Protein AF-A0A920S985-F1 (afdb_monomer)

Structure (mmCIF, N/CA/C/O backbone):
data_AF-A0A920S985-F1
#
_entry.id   AF-A0A920S985-F1
#
loop_
_atom_site.group_PDB
_atom_site.id
_atom_site.type_symbol
_atom_site.label_atom_id
_atom_site.label_alt_id
_atom_site.label_comp_id
_atom_site.label_asym_id
_atom_site.label_entity_id
_atom_site.label_seq_id
_atom_site.pdbx_PDB_ins_code
_atom_site.Cartn_x
_atom_site.Cartn_y
_atom_site.Cartn_z
_atom_site.occupancy
_atom_site.B_iso_or_equiv
_atom_site.auth_seq_id
_atom_site.auth_comp_id
_atom_site.auth_asym_id
_atom_site.auth_atom_id
_atom_site.pdbx_PDB_model_num
ATOM 1 N N . MET A 1 1 ? -4.610 -10.806 -9.583 1.00 51.28 1 MET A N 1
ATOM 2 C CA . MET A 1 1 ? -4.965 -10.625 -8.160 1.00 51.28 1 MET A CA 1
ATOM 3 C C . MET A 1 1 ? -6.272 -11.360 -7.930 1.00 51.28 1 MET A C 1
ATOM 5 O O . MET A 1 1 ? -7.234 -11.044 -8.612 1.00 51.28 1 MET A O 1
ATOM 9 N N . GLY A 1 2 ? -6.274 -12.410 -7.109 1.00 62.84 2 GLY A N 1
ATOM 10 C CA . GLY A 1 2 ? -7.440 -13.294 -6.944 1.00 62.84 2 GLY A CA 1
ATOM 11 C C . GLY A 1 2 ? -7.578 -13.908 -5.551 1.00 62.84 2 GLY A C 1
ATOM 12 O O . GLY A 1 2 ? -8.488 -14.689 -5.333 1.00 62.84 2 GLY A O 1
ATOM 13 N N . ASN A 1 3 ? -6.696 -13.552 -4.615 1.00 79.38 3 ASN A N 1
ATOM 14 C CA . ASN A 1 3 ? -6.678 -14.088 -3.253 1.00 79.38 3 ASN A CA 1
ATOM 15 C C . ASN A 1 3 ? -7.336 -13.153 -2.222 1.00 79.38 3 ASN A C 1
ATOM 17 O O . ASN A 1 3 ? -7.414 -13.514 -1.053 1.00 79.38 3 ASN A O 1
ATOM 21 N N . TYR A 1 4 ? -7.791 -11.955 -2.611 1.00 86.81 4 TYR A N 1
ATOM 22 C CA . TYR A 1 4 ? -8.396 -11.004 -1.669 1.00 86.81 4 TYR A CA 1
ATOM 23 C C . TYR A 1 4 ? -9.612 -11.562 -0.916 1.00 86.81 4 TYR A C 1
ATOM 25 O O . TYR A 1 4 ? -9.667 -11.338 0.291 1.00 86.81 4 TYR A O 1
ATOM 33 N N . PRO A 1 5 ? -10.541 -12.318 -1.541 1.00 88.62 5 PRO A N 1
ATOM 34 C CA . PRO A 1 5 ? -11.646 -12.938 -0.806 1.00 88.62 5 PRO A CA 1
ATOM 35 C C . PRO A 1 5 ? -11.172 -13.927 0.268 1.00 88.62 5 PRO A C 1
ATOM 37 O O . PRO A 1 5 ? -11.706 -13.932 1.377 1.00 88.62 5 PRO A O 1
ATOM 40 N N . ASP A 1 6 ? -10.133 -14.713 -0.027 1.00 91.06 6 ASP A N 1
ATOM 41 C CA . AS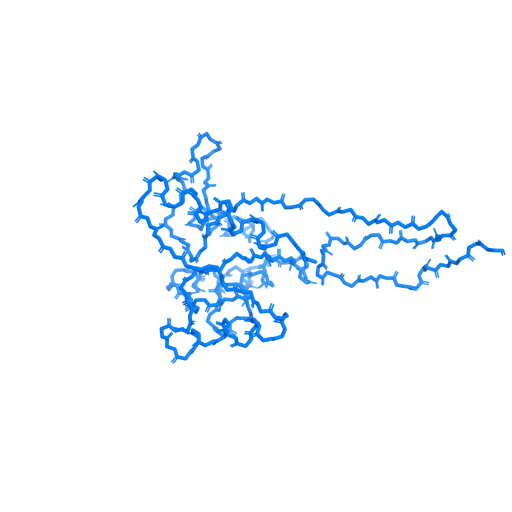P A 1 6 ? -9.563 -15.675 0.921 1.00 91.06 6 ASP A CA 1
ATOM 42 C C . ASP A 1 6 ? -8.898 -14.951 2.097 1.00 91.06 6 ASP A C 1
ATOM 44 O O . ASP A 1 6 ? -9.160 -15.269 3.257 1.00 91.06 6 ASP A O 1
ATOM 48 N N . VAL A 1 7 ? -8.093 -13.921 1.806 1.00 92.25 7 VAL A N 1
ATOM 49 C CA . VAL A 1 7 ? -7.463 -13.069 2.827 1.00 92.25 7 VAL A CA 1
ATOM 50 C C . VAL A 1 7 ? -8.530 -12.426 3.714 1.00 92.25 7 VAL A C 1
ATOM 52 O O . VAL A 1 7 ? -8.450 -12.530 4.935 1.00 92.25 7 VAL A O 1
ATOM 55 N N . CYS A 1 8 ? -9.566 -11.830 3.122 1.00 93.06 8 CYS A N 1
ATOM 56 C CA . CYS A 1 8 ? -10.661 -11.208 3.867 1.00 93.06 8 CYS A CA 1
ATOM 57 C C . CYS A 1 8 ? -11.450 -12.202 4.718 1.00 93.06 8 CYS A C 1
ATOM 59 O O . CYS A 1 8 ? -11.884 -11.846 5.808 1.00 93.06 8 CYS A O 1
ATOM 61 N N . THR A 1 9 ? -11.591 -13.450 4.273 1.00 94.88 9 THR A N 1
ATOM 62 C CA . THR A 1 9 ? -12.226 -14.503 5.077 1.00 94.88 9 THR A CA 1
ATOM 63 C C . THR A 1 9 ? -11.410 -14.808 6.329 1.00 94.88 9 THR A C 1
ATOM 65 O O . THR A 1 9 ? -11.965 -14.881 7.424 1.00 94.88 9 THR A O 1
ATOM 68 N N . VAL A 1 10 ? -10.085 -14.930 6.195 1.00 94.88 10 VAL A N 1
ATOM 69 C CA . VAL A 1 10 ? -9.196 -15.145 7.346 1.00 94.88 10 VAL A CA 1
ATOM 70 C C . VAL A 1 10 ? -9.254 -13.960 8.310 1.00 94.88 10 VAL A C 1
ATOM 72 O O . VAL A 1 10 ? -9.408 -14.170 9.511 1.00 94.88 10 VAL A O 1
ATOM 75 N N . ILE A 1 11 ? -9.180 -12.727 7.799 1.00 94.50 11 ILE A N 1
ATOM 76 C CA . ILE A 1 11 ? -9.233 -11.516 8.630 1.00 94.50 11 ILE A CA 1
ATOM 77 C C . ILE A 1 11 ? -10.587 -11.375 9.332 1.00 94.50 11 ILE A C 1
ATOM 79 O O . ILE A 1 11 ? -10.601 -11.126 10.532 1.00 94.50 11 ILE A O 1
ATOM 83 N N . LYS A 1 12 ? -11.714 -11.607 8.642 1.00 95.81 12 LYS A N 1
ATOM 84 C CA . LYS A 1 12 ? -13.053 -11.607 9.259 1.00 95.81 12 LYS A CA 1
ATOM 85 C C . LYS A 1 12 ? -13.110 -12.560 10.453 1.00 95.81 12 LYS A C 1
ATOM 87 O O . LYS A 1 12 ? -13.543 -12.157 11.527 1.00 95.81 12 LYS A O 1
ATOM 92 N N . ASN A 1 13 ? -12.635 -13.794 10.282 1.00 96.69 13 ASN A N 1
ATOM 93 C CA . ASN A 1 13 ? -12.634 -14.777 11.367 1.00 96.69 13 ASN A CA 1
ATOM 94 C C . ASN A 1 13 ? -11.758 -14.315 1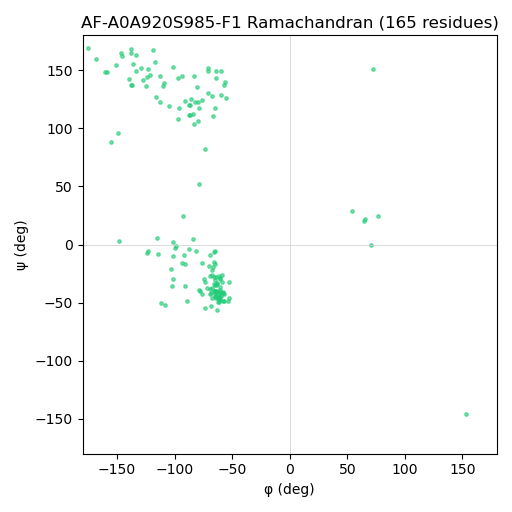2.540 1.00 96.69 13 ASN A C 1
ATOM 96 O O . ASN A 1 13 ? -12.182 -14.394 13.685 1.00 96.69 13 ASN A O 1
ATOM 100 N N . GLN A 1 14 ? -10.568 -13.763 12.273 1.00 95.38 14 GLN A N 1
ATOM 101 C CA . GLN A 1 14 ? -9.698 -13.252 13.337 1.00 95.38 14 GLN A CA 1
ATOM 102 C C . GLN A 1 14 ? -10.305 -12.059 14.086 1.00 95.38 14 GLN A C 1
ATOM 104 O O . GLN A 1 14 ? -10.176 -11.988 15.309 1.00 95.38 14 GLN A O 1
ATOM 109 N N . LEU A 1 15 ? -10.959 -11.136 13.380 1.00 95.62 15 LEU A N 1
ATOM 110 C CA . LEU A 1 15 ? -11.638 -9.984 13.975 1.00 95.62 15 LEU A CA 1
ATOM 111 C C . LEU A 1 15 ? -12.820 -10.415 14.856 1.00 95.62 15 LEU A C 1
ATOM 113 O O . LEU A 1 15 ? -12.960 -9.912 15.972 1.00 95.62 15 LEU A O 1
ATOM 117 N N . SER A 1 16 ? -13.612 -11.384 14.395 1.00 97.69 16 SER A N 1
ATOM 118 C CA . SER A 1 16 ? -14.706 -11.978 15.171 1.00 97.69 16 SER A CA 1
ATOM 119 C C . SER A 1 16 ? -14.174 -12.685 16.423 1.00 97.69 16 SER A C 1
ATOM 121 O O . SER A 1 16 ? -14.509 -12.295 17.542 1.00 97.69 16 SER A O 1
ATOM 123 N N . ASP A 1 17 ? -13.250 -13.637 16.261 1.00 97.94 17 ASP A N 1
ATOM 124 C CA . ASP A 1 17 ? -12.779 -14.501 17.351 1.00 97.94 17 ASP A CA 1
ATOM 125 C C . ASP A 1 17 ? -12.031 -13.736 18.456 1.00 97.94 17 ASP A C 1
ATOM 127 O O . ASP A 1 17 ? -12.121 -14.095 19.631 1.00 97.94 17 ASP A O 1
ATOM 131 N N . ASN A 1 18 ? -11.271 -12.694 18.096 1.00 96.75 18 ASN A N 1
ATOM 132 C CA . ASN A 1 18 ? -10.396 -11.996 19.045 1.00 96.75 18 ASN A CA 1
ATOM 133 C C . ASN A 1 18 ? -10.970 -10.672 19.553 1.00 96.75 18 ASN A C 1
ATOM 135 O O . ASN A 1 18 ? -10.638 -10.262 20.665 1.00 96.75 18 ASN A O 1
ATOM 139 N N . LEU A 1 19 ? -11.792 -9.988 18.750 1.00 96.00 19 LEU A N 1
ATOM 140 C CA . LEU A 1 19 ? -12.275 -8.636 19.052 1.00 96.00 19 LEU A CA 1
ATOM 141 C C . LEU A 1 19 ? -13.806 -8.529 19.067 1.00 96.00 19 LEU A C 1
ATOM 143 O O . LEU A 1 19 ? -14.327 -7.481 19.445 1.00 96.00 19 LEU A O 1
ATOM 147 N N . GLY A 1 20 ? -14.534 -9.581 18.673 1.00 97.25 20 GLY A N 1
ATOM 148 C CA . GLY A 1 20 ? -15.993 -9.547 18.541 1.00 97.25 20 GLY A CA 1
ATOM 149 C C . GLY A 1 20 ? -16.480 -8.592 17.447 1.00 97.25 20 GLY A C 1
ATOM 150 O O . GLY A 1 20 ? -17.614 -8.118 17.511 1.00 97.25 20 GLY A O 1
ATOM 151 N N . ILE A 1 21 ? -15.616 -8.260 16.480 1.00 96.19 21 ILE A N 1
ATOM 152 C CA . ILE A 1 21 ? -15.962 -7.403 15.344 1.00 96.19 21 ILE A CA 1
ATOM 153 C C . ILE A 1 21 ? -16.536 -8.294 14.244 1.00 96.19 21 ILE A C 1
ATOM 155 O O . ILE A 1 21 ? -15.827 -9.091 13.633 1.00 96.19 21 ILE A O 1
ATOM 159 N N . GLU A 1 22 ? -17.832 -8.131 13.999 1.00 96.12 22 GLU A N 1
ATOM 160 C CA . GLU A 1 22 ? -18.596 -8.886 13.007 1.00 96.12 22 GLU A CA 1
ATOM 161 C C . GLU A 1 22 ? -18.815 -8.070 11.730 1.00 96.12 22 GLU A C 1
ATOM 163 O O . GLU A 1 22 ? -18.889 -6.843 11.767 1.00 96.12 22 GLU A O 1
ATOM 168 N N . GLY A 1 23 ? -18.974 -8.750 10.593 1.00 91.94 23 GLY A N 1
ATOM 169 C CA . GLY A 1 23 ? -19.250 -8.096 9.314 1.00 91.94 23 GLY A CA 1
ATOM 170 C C . GLY A 1 23 ? -19.512 -9.082 8.180 1.00 91.94 23 GLY A C 1
ATOM 171 O O . GLY A 1 23 ? -19.275 -10.283 8.314 1.00 91.94 23 GLY A O 1
ATOM 172 N N . GLU A 1 24 ? -19.984 -8.584 7.039 1.00 93.50 24 GLU A N 1
ATOM 173 C CA . GLU A 1 24 ? -20.238 -9.392 5.842 1.00 93.50 24 GLU A CA 1
ATOM 174 C C . GLU A 1 24 ? -19.233 -9.098 4.730 1.00 93.50 24 GLU A C 1
ATOM 176 O O . GLU A 1 24 ? -18.882 -7.948 4.471 1.00 93.50 24 GLU A O 1
ATOM 181 N N . ILE A 1 25 ? -18.774 -10.150 4.045 1.00 92.06 25 ILE A N 1
ATOM 182 C CA . ILE A 1 25 ? -17.859 -10.004 2.909 1.00 92.06 25 ILE A CA 1
ATOM 183 C C . ILE A 1 25 ? -18.691 -9.799 1.649 1.00 92.06 25 ILE A C 1
ATOM 185 O O . ILE A 1 25 ? -19.442 -10.684 1.240 1.00 92.06 25 ILE A O 1
ATOM 189 N N . THR A 1 26 ? -18.492 -8.658 0.995 1.00 91.44 26 THR A N 1
ATOM 190 C CA . THR A 1 26 ? -19.039 -8.384 -0.337 1.00 91.44 26 THR A CA 1
ATOM 191 C C . THR A 1 26 ? -17.903 -8.351 -1.350 1.00 91.44 26 THR A C 1
ATOM 193 O O . THR A 1 26 ? -16.844 -7.779 -1.094 1.00 91.44 26 THR A O 1
ATOM 196 N N . THR A 1 27 ? -18.104 -8.980 -2.506 1.00 90.38 27 THR A N 1
ATOM 197 C CA . THR A 1 27 ? -17.138 -8.962 -3.608 1.00 90.38 27 THR A CA 1
ATOM 198 C C . THR A 1 27 ? -17.695 -8.185 -4.791 1.00 90.38 27 THR A C 1
ATOM 200 O O . THR A 1 27 ? -18.889 -8.220 -5.087 1.00 90.38 27 THR A O 1
ATOM 203 N N . HIS A 1 28 ? -16.804 -7.484 -5.485 1.00 89.38 28 HIS A N 1
ATOM 204 C CA . HIS A 1 28 ? -17.127 -6.709 -6.674 1.00 89.38 28 HIS A CA 1
ATOM 205 C C . HIS A 1 28 ? -16.168 -7.077 -7.804 1.00 89.38 28 HIS A C 1
ATOM 207 O O . HIS A 1 28 ? -15.020 -7.458 -7.568 1.00 89.38 28 HIS A O 1
ATOM 213 N N . GLU A 1 29 ? -16.635 -6.935 -9.044 1.00 89.25 29 GLU A N 1
ATOM 214 C CA . GLU A 1 29 ? -15.737 -6.869 -10.199 1.00 89.25 29 GLU A CA 1
ATOM 215 C C . GLU A 1 29 ? -14.794 -5.661 -10.031 1.00 89.25 29 GLU A C 1
ATOM 217 O O . GLU A 1 29 ? -15.152 -4.675 -9.383 1.00 89.25 29 GLU A O 1
ATOM 222 N N . SER A 1 30 ? -13.572 -5.748 -10.563 1.00 86.00 30 SER A N 1
ATOM 223 C CA . SER A 1 30 ? -12.491 -4.806 -10.262 1.00 86.00 30 SER A CA 1
ATOM 224 C C . SER A 1 30 ? -12.877 -3.341 -10.475 1.00 86.00 30 SER A C 1
ATOM 226 O O . SER A 1 30 ? -12.584 -2.516 -9.610 1.00 86.00 30 SER A O 1
ATOM 228 N N . ALA A 1 31 ? -13.519 -2.997 -11.595 1.00 88.06 31 ALA A N 1
ATOM 229 C CA . ALA A 1 31 ? -13.877 -1.612 -11.893 1.00 88.06 31 ALA A CA 1
ATOM 230 C C . ALA A 1 31 ? -14.963 -1.099 -10.939 1.00 88.06 31 ALA A C 1
ATOM 232 O O . ALA A 1 31 ? -14.855 0.013 -10.422 1.00 88.06 31 ALA A O 1
ATOM 233 N N . ALA A 1 32 ? -15.964 -1.933 -10.647 1.00 90.12 32 ALA A N 1
ATOM 234 C CA . ALA A 1 32 ? -17.009 -1.608 -9.680 1.00 90.12 32 ALA A CA 1
ATOM 235 C C . ALA A 1 32 ? -16.441 -1.426 -8.261 1.00 90.12 32 ALA A C 1
ATOM 237 O O . ALA A 1 32 ? -16.831 -0.492 -7.563 1.00 90.12 32 ALA A O 1
ATOM 238 N N . GLY A 1 33 ? -15.480 -2.266 -7.861 1.00 89.38 33 GLY A N 1
ATOM 239 C CA . GLY A 1 33 ? -14.775 -2.138 -6.584 1.00 89.38 33 GLY A CA 1
ATOM 240 C C . GLY A 1 33 ? -14.010 -0.818 -6.471 1.00 89.38 33 GLY A C 1
ATOM 241 O O . GLY A 1 33 ? -14.147 -0.117 -5.474 1.00 89.38 33 GLY A O 1
ATOM 242 N N . TYR A 1 34 ? -13.276 -0.416 -7.516 1.00 87.81 34 TYR A N 1
ATOM 243 C CA . TYR A 1 34 ? -12.601 0.888 -7.531 1.00 87.81 34 TYR A CA 1
ATOM 244 C C . TYR A 1 34 ? -13.578 2.062 -7.403 1.00 87.81 34 TYR A C 1
ATOM 246 O O . TYR A 1 34 ? -13.286 3.020 -6.686 1.00 87.81 34 TYR A O 1
ATOM 254 N N . SER A 1 35 ? -14.732 2.001 -8.077 1.00 88.69 35 SER A N 1
ATOM 255 C CA . SER A 1 35 ? -15.772 3.025 -7.935 1.00 88.69 35 SER A CA 1
ATOM 256 C C . SER A 1 35 ? -16.342 3.077 -6.518 1.00 88.69 35 SER A C 1
ATOM 258 O O . SER A 1 35 ? -16.523 4.174 -5.997 1.00 88.69 35 SER A O 1
ATOM 260 N N . LEU A 1 36 ? -16.569 1.920 -5.885 1.00 90.12 36 LEU A N 1
ATOM 261 C CA . LEU A 1 36 ? -17.024 1.845 -4.497 1.00 90.12 36 LEU A CA 1
ATOM 262 C C . LEU A 1 36 ? -16.001 2.467 -3.543 1.00 90.12 36 LEU A C 1
ATOM 264 O O . LEU A 1 36 ? -16.363 3.321 -2.741 1.00 90.12 36 LEU A O 1
ATOM 268 N N . TYR A 1 37 ? -14.721 2.105 -3.650 1.00 89.06 37 TYR A N 1
ATOM 269 C CA . TYR A 1 37 ? -13.701 2.635 -2.743 1.00 89.06 37 TYR A CA 1
ATOM 270 C C . TYR A 1 37 ? -13.522 4.150 -2.870 1.00 89.06 37 TYR A C 1
ATOM 272 O O . TYR A 1 37 ? -13.304 4.837 -1.876 1.00 89.06 37 TYR A O 1
ATOM 280 N N . ALA A 1 38 ? -13.689 4.695 -4.077 1.00 86.12 38 ALA A N 1
ATOM 281 C CA . ALA A 1 38 ? -13.597 6.132 -4.318 1.00 86.12 38 ALA A CA 1
ATOM 282 C C . ALA A 1 38 ? -14.704 6.957 -3.629 1.00 86.12 38 ALA A C 1
ATOM 284 O O . ALA A 1 38 ? -14.548 8.172 -3.517 1.00 86.12 38 ALA A O 1
ATOM 285 N N . THR A 1 39 ? -15.792 6.338 -3.152 1.00 87.50 39 THR A N 1
ATOM 286 C CA . THR A 1 39 ? -16.890 7.044 -2.456 1.00 87.50 39 THR A CA 1
ATOM 287 C C . THR A 1 39 ? -16.429 7.756 -1.182 1.00 87.50 39 THR A C 1
ATOM 289 O O . THR A 1 39 ? -16.952 8.823 -0.856 1.00 87.50 39 THR A O 1
ATOM 292 N N . ALA A 1 40 ? -15.397 7.244 -0.507 1.00 81.00 40 ALA A N 1
ATOM 293 C CA . ALA A 1 40 ? -14.832 7.861 0.695 1.00 81.00 40 ALA A CA 1
ATOM 294 C C . ALA A 1 40 ? -14.151 9.217 0.423 1.00 81.00 40 ALA A C 1
ATOM 296 O O . ALA A 1 40 ? -14.099 10.068 1.300 1.00 81.00 40 ALA A O 1
ATOM 297 N N . ARG A 1 41 ? -13.786 9.529 -0.829 1.00 80.19 41 ARG A N 1
ATOM 298 C CA . ARG A 1 41 ? -13.329 10.886 -1.205 1.00 80.19 41 ARG A CA 1
ATOM 299 C C . ARG A 1 41 ? -14.439 11.942 -1.172 1.00 80.19 41 ARG A C 1
ATOM 301 O O . ARG A 1 41 ? -14.183 13.124 -1.375 1.00 80.19 41 ARG A O 1
ATOM 308 N N . SER A 1 42 ? -15.691 11.518 -1.009 1.00 76.69 42 SER A N 1
ATOM 309 C CA . SER A 1 42 ? -16.865 12.396 -0.982 1.00 76.69 42 SER A CA 1
ATOM 310 C C . SER A 1 42 ? -17.591 12.409 0.367 1.00 76.69 42 SER A C 1
ATOM 312 O O . SER A 1 42 ? -18.642 13.038 0.481 1.00 76.69 42 SER A O 1
ATOM 314 N N . GLY A 1 43 ? -17.045 11.745 1.393 1.00 76.00 43 GLY A N 1
ATOM 315 C CA . GLY A 1 43 ? -17.659 11.645 2.717 1.00 76.00 43 GLY A CA 1
ATOM 316 C C . GLY A 1 43 ? -17.241 10.376 3.456 1.00 76.00 43 GLY A C 1
ATOM 317 O O . GLY A 1 43 ? -16.129 9.899 3.304 1.00 76.00 43 GLY A O 1
ATOM 318 N N . THR A 1 44 ? -18.142 9.798 4.247 1.00 68.06 44 THR A N 1
ATOM 319 C CA . THR A 1 44 ? -17.862 8.618 5.087 1.00 68.06 44 THR A CA 1
ATOM 320 C C . THR A 1 44 ? -17.558 7.324 4.316 1.00 68.06 44 THR A C 1
ATOM 322 O O . THR A 1 44 ? -17.173 6.346 4.943 1.00 68.06 44 THR A O 1
ATOM 325 N N . GLY A 1 45 ? -17.697 7.320 2.984 1.00 78.06 45 GLY A N 1
ATOM 326 C CA . GLY A 1 45 ? -17.563 6.130 2.142 1.00 78.06 45 GLY A CA 1
ATOM 327 C C . GLY A 1 45 ? -18.741 5.166 2.281 1.00 78.06 45 GLY A C 1
ATOM 328 O O . GLY A 1 45 ? -19.380 5.085 3.325 1.00 78.06 45 GLY A O 1
ATOM 329 N N . ASP A 1 46 ? -19.027 4.417 1.218 1.00 85.88 46 ASP A N 1
ATOM 330 C CA . ASP A 1 46 ? -20.053 3.360 1.211 1.00 85.88 46 ASP A CA 1
ATOM 331 C C . ASP A 1 46 ? -19.453 1.978 1.560 1.00 85.88 46 ASP A C 1
ATOM 333 O O . ASP A 1 46 ? -19.952 0.932 1.142 1.00 85.88 46 ASP A O 1
ATOM 337 N N . TRP A 1 47 ? -18.331 1.966 2.284 1.00 89.94 47 TRP A N 1
ATOM 338 C CA . TRP A 1 47 ? -17.578 0.778 2.684 1.00 89.94 47 TRP A CA 1
ATOM 339 C C . TRP A 1 47 ? -16.855 1.035 4.013 1.00 89.94 47 TRP A C 1
ATOM 341 O O . TRP A 1 47 ? -16.554 2.178 4.343 1.00 89.94 47 TRP A O 1
ATOM 351 N N . GLU A 1 48 ? -16.573 -0.027 4.770 1.00 89.38 48 GLU A N 1
ATOM 352 C CA . GLU A 1 48 ? -15.972 0.080 6.112 1.00 89.38 48 GLU A CA 1
ATOM 353 C C . GLU A 1 48 ? -14.537 -0.464 6.151 1.00 89.38 48 GLU A C 1
ATOM 355 O O . GLU A 1 48 ? -13.620 0.210 6.614 1.00 89.38 48 GLU A O 1
ATOM 360 N N . LEU A 1 49 ? -14.323 -1.679 5.633 1.00 90.06 49 LEU A N 1
ATOM 361 C CA . LEU A 1 49 ? -13.017 -2.333 5.569 1.00 90.06 49 LEU A CA 1
ATOM 362 C C . LEU A 1 49 ? -12.854 -3.052 4.228 1.00 90.06 49 LEU A C 1
ATOM 364 O O . LEU A 1 49 ? -13.795 -3.662 3.720 1.00 90.06 49 LEU A O 1
ATOM 368 N N . ALA A 1 50 ? -11.647 -3.016 3.669 1.00 89.69 50 ALA A N 1
ATOM 369 C CA . ALA A 1 50 ? -11.326 -3.697 2.423 1.00 89.69 50 ALA A CA 1
ATOM 370 C C . ALA A 1 50 ? -9.967 -4.398 2.508 1.00 89.69 50 ALA A C 1
ATOM 372 O O . ALA A 1 50 ? -8.986 -3.818 2.968 1.00 89.69 50 ALA A O 1
ATOM 373 N N . CYS A 1 51 ? -9.881 -5.625 1.987 1.00 90.06 51 CYS A N 1
ATOM 374 C CA . CYS A 1 51 ? -8.592 -6.247 1.699 1.00 90.06 51 CYS A CA 1
ATOM 375 C C . CYS A 1 51 ? -8.126 -5.779 0.329 1.00 90.06 51 CYS A C 1
ATOM 377 O O . CYS A 1 51 ? -8.728 -6.122 -0.692 1.00 90.06 51 CYS A O 1
ATOM 379 N N . GLN A 1 52 ? -7.053 -5.002 0.312 1.00 87.38 52 GLN A N 1
ATOM 380 C CA . GLN A 1 52 ? -6.412 -4.531 -0.904 1.00 87.38 52 GLN A CA 1
ATOM 381 C C . GLN A 1 52 ? -4.904 -4.718 -0.805 1.00 87.38 52 GLN A C 1
ATOM 383 O O . GLN A 1 52 ? -4.348 -4.959 0.263 1.00 87.38 52 GLN A O 1
ATOM 388 N N . GLY A 1 53 ? -4.250 -4.650 -1.956 1.00 84.81 53 GLY A N 1
ATOM 389 C CA . GLY A 1 53 ? -2.802 -4.587 -2.042 1.00 84.81 53 GLY A CA 1
ATOM 390 C C . GLY A 1 53 ? -2.412 -3.543 -3.068 1.00 84.81 53 GLY A C 1
ATOM 391 O O . GLY A 1 53 ? -3.177 -3.254 -3.987 1.00 84.81 53 GLY A O 1
ATOM 392 N N . GLU A 1 54 ? -1.210 -3.013 -2.913 1.00 83.62 54 GLU A N 1
ATOM 393 C CA . GLU A 1 54 ? -0.640 -2.048 -3.837 1.00 83.62 54 GLU A CA 1
ATOM 394 C C . GLU A 1 54 ? 0.699 -2.566 -4.360 1.00 83.62 54 GLU A C 1
ATOM 396 O O . GLU A 1 54 ? 1.448 -3.250 -3.661 1.00 83.62 54 GLU A O 1
ATOM 401 N N . GLY A 1 55 ? 0.981 -2.270 -5.624 1.00 81.62 55 GLY A N 1
ATOM 402 C CA . GLY A 1 55 ? 2.299 -2.449 -6.216 1.00 81.62 55 GLY A CA 1
ATOM 403 C C . GLY A 1 55 ? 2.765 -1.117 -6.779 1.00 81.62 55 GLY A C 1
ATOM 404 O O . GLY A 1 55 ? 1.951 -0.308 -7.193 1.00 81.62 55 GLY A O 1
ATOM 405 N N . MET A 1 56 ? 4.069 -0.873 -6.820 1.00 83.00 56 MET A N 1
ATOM 406 C CA . MET A 1 56 ? 4.564 0.436 -7.252 1.00 83.00 56 MET A CA 1
ATOM 407 C C . MET A 1 56 ? 4.603 0.528 -8.781 1.00 83.00 56 MET A C 1
ATOM 409 O O . MET A 1 56 ? 5.277 -0.275 -9.427 1.00 83.00 56 MET A O 1
ATOM 413 N N . THR A 1 57 ? 3.916 1.506 -9.370 1.00 79.62 57 THR A N 1
ATOM 414 C CA . THR A 1 57 ? 3.968 1.792 -10.821 1.00 79.62 57 THR A CA 1
ATOM 415 C C . THR A 1 57 ? 5.270 2.474 -11.239 1.00 79.62 57 THR A C 1
ATOM 417 O O . THR A 1 57 ? 5.757 2.269 -12.350 1.00 79.62 57 THR A O 1
ATOM 420 N N . VAL A 1 58 ? 5.862 3.251 -10.333 1.00 86.31 58 VAL A N 1
ATOM 421 C CA . VAL A 1 58 ? 7.184 3.867 -10.463 1.00 86.31 58 VAL A CA 1
ATOM 422 C C . VAL A 1 58 ? 8.004 3.434 -9.255 1.00 86.31 58 VAL A C 1
ATOM 424 O O . VAL A 1 58 ? 7.499 3.427 -8.136 1.00 86.31 58 VAL A O 1
ATOM 427 N N . LEU A 1 59 ? 9.263 3.055 -9.475 1.00 86.56 59 LEU A N 1
ATOM 428 C CA . LEU A 1 59 ? 10.191 2.656 -8.411 1.00 86.56 59 LEU A CA 1
ATOM 429 C C . LEU A 1 59 ? 10.768 3.882 -7.686 1.00 86.56 59 LEU A C 1
ATOM 431 O O . LEU A 1 59 ? 11.983 4.029 -7.588 1.00 86.56 59 LEU A O 1
ATOM 435 N N . ASP A 1 60 ? 9.892 4.771 -7.230 1.00 89.94 60 ASP A N 1
ATOM 436 C CA . ASP A 1 60 ? 10.243 5.956 -6.456 1.00 89.94 60 ASP A CA 1
ATOM 437 C C . ASP A 1 60 ? 9.230 6.136 -5.306 1.00 89.94 60 ASP A C 1
ATOM 439 O O . ASP A 1 60 ? 8.026 5.954 -5.532 1.00 89.94 60 ASP A O 1
ATOM 443 N N . PRO A 1 61 ? 9.689 6.472 -4.086 1.00 91.12 61 PRO A N 1
ATOM 444 C CA . PRO A 1 61 ? 8.823 6.705 -2.931 1.00 91.12 61 PRO A CA 1
ATOM 445 C C . PRO A 1 61 ? 7.700 7.717 -3.183 1.00 91.12 61 PRO A C 1
ATOM 447 O O . PRO A 1 61 ? 6.602 7.528 -2.665 1.00 91.12 61 PRO A O 1
ATOM 450 N N . ASP A 1 62 ? 7.913 8.729 -4.027 1.00 92.25 62 ASP A N 1
ATOM 451 C CA . ASP A 1 62 ? 6.910 9.757 -4.326 1.00 92.25 62 ASP A CA 1
ATOM 452 C C . ASP A 1 62 ? 5.650 9.164 -4.946 1.00 92.25 62 ASP A C 1
ATOM 454 O O . ASP A 1 62 ? 4.540 9.618 -4.668 1.00 92.25 62 ASP A O 1
ATOM 458 N N . ALA A 1 63 ? 5.804 8.134 -5.781 1.00 90.06 63 ALA A N 1
ATOM 459 C CA . ALA A 1 63 ? 4.674 7.488 -6.431 1.00 90.06 63 ALA A CA 1
ATOM 460 C C . ALA A 1 63 ? 3.813 6.718 -5.424 1.00 90.06 63 ALA A C 1
ATOM 462 O O . ALA A 1 63 ? 2.584 6.753 -5.512 1.00 90.06 63 ALA A O 1
ATOM 463 N N . LEU A 1 64 ? 4.452 6.065 -4.448 1.00 90.31 64 LEU A N 1
ATOM 464 C CA . LEU A 1 64 ? 3.752 5.389 -3.361 1.00 90.31 64 LEU A CA 1
ATOM 465 C C . LEU A 1 64 ? 3.079 6.413 -2.442 1.00 90.31 64 LEU A C 1
ATOM 467 O O . LEU A 1 64 ? 1.872 6.334 -2.219 1.00 90.31 64 LEU A O 1
ATOM 471 N N . LEU A 1 65 ? 3.839 7.396 -1.952 1.00 92.81 65 LEU A N 1
ATOM 472 C CA . LEU A 1 65 ? 3.339 8.410 -1.026 1.00 92.81 65 LEU A CA 1
ATOM 473 C C . LEU A 1 65 ? 2.202 9.227 -1.646 1.00 92.81 65 LEU A C 1
ATOM 475 O O . LEU A 1 65 ? 1.133 9.353 -1.052 1.00 92.81 65 LEU A O 1
ATOM 479 N N . GLY A 1 66 ? 2.384 9.700 -2.878 1.00 92.50 66 GLY A N 1
ATOM 480 C CA . GLY A 1 66 ? 1.376 10.464 -3.605 1.00 92.50 66 GLY A CA 1
ATOM 481 C C . GLY A 1 66 ? 0.122 9.665 -3.954 1.00 92.50 66 GLY A C 1
ATOM 482 O O . GLY A 1 66 ? -0.980 10.212 -3.966 1.00 92.50 66 GLY A O 1
ATOM 483 N N . GLY A 1 67 ? 0.266 8.368 -4.233 1.00 90.69 67 GLY A N 1
ATOM 484 C CA . GLY A 1 67 ? -0.857 7.502 -4.579 1.00 90.69 67 GLY A CA 1
ATOM 485 C C . GLY A 1 67 ? -1.682 7.060 -3.373 1.00 90.69 67 GLY A C 1
ATOM 486 O O . GLY A 1 67 ? -2.911 7.003 -3.478 1.00 90.69 67 GLY A O 1
ATOM 487 N N . VAL A 1 68 ? -1.008 6.738 -2.266 1.00 91.31 68 VAL A N 1
ATOM 488 C CA . VAL A 1 68 ? -1.586 6.052 -1.100 1.00 91.31 68 VAL A CA 1
ATOM 489 C C . VAL A 1 68 ? -1.878 7.003 0.054 1.00 91.31 68 VAL A C 1
ATOM 491 O O . VAL A 1 68 ? -2.880 6.809 0.722 1.00 91.31 68 VAL A O 1
ATOM 494 N N . TYR A 1 69 ? -1.062 8.033 0.285 1.00 93.31 69 TYR A N 1
ATOM 495 C CA . TYR A 1 69 ? -1.128 8.836 1.515 1.00 93.31 69 TYR A CA 1
ATOM 496 C C . TYR A 1 69 ? -1.554 10.289 1.324 1.00 93.31 69 TYR A C 1
ATOM 498 O O . TYR A 1 69 ? -1.781 10.985 2.309 1.00 93.31 69 TYR A O 1
ATOM 506 N N . LEU A 1 70 ? -1.666 10.755 0.080 1.00 92.69 70 LEU A N 1
ATOM 507 C CA . LEU A 1 70 ? -2.167 12.094 -0.208 1.00 92.69 70 LEU A CA 1
ATOM 508 C C . LEU A 1 70 ? -3.656 12.066 -0.565 1.00 92.69 70 LEU A C 1
ATOM 510 O O . LEU A 1 70 ? -4.137 11.140 -1.222 1.00 92.69 70 LEU A O 1
ATOM 514 N N . ALA A 1 71 ? -4.387 13.089 -0.140 1.00 88.81 71 ALA A N 1
ATOM 515 C CA . ALA A 1 71 ? -5.787 13.331 -0.433 1.00 88.81 71 ALA A CA 1
ATOM 516 C C . ALA A 1 71 ? -6.012 13.399 -1.947 1.00 88.81 71 ALA A C 1
ATOM 518 O O . ALA A 1 71 ? -5.218 13.975 -2.702 1.00 88.81 71 ALA A O 1
ATOM 519 N N . GLY A 1 72 ? -7.085 12.759 -2.407 1.00 84.75 72 GLY A N 1
ATOM 520 C CA . GLY A 1 72 ? -7.341 12.556 -3.837 1.00 84.75 72 GLY A CA 1
ATOM 521 C C . GLY A 1 72 ? -6.397 11.561 -4.535 1.00 84.75 72 GLY A C 1
ATOM 522 O O . GLY A 1 72 ? -6.579 11.289 -5.727 1.00 84.75 72 GLY A O 1
ATOM 523 N N . GLY A 1 73 ? -5.431 10.977 -3.819 1.00 88.94 73 GLY A N 1
ATOM 524 C CA . GLY A 1 73 ? -4.566 9.907 -4.305 1.00 88.94 73 GLY A CA 1
ATOM 525 C C . GLY A 1 73 ? -5.380 8.711 -4.799 1.00 88.94 73 GLY A C 1
ATOM 526 O O . GLY A 1 73 ? -6.394 8.321 -4.214 1.00 88.94 73 GLY A O 1
ATOM 527 N N . THR A 1 74 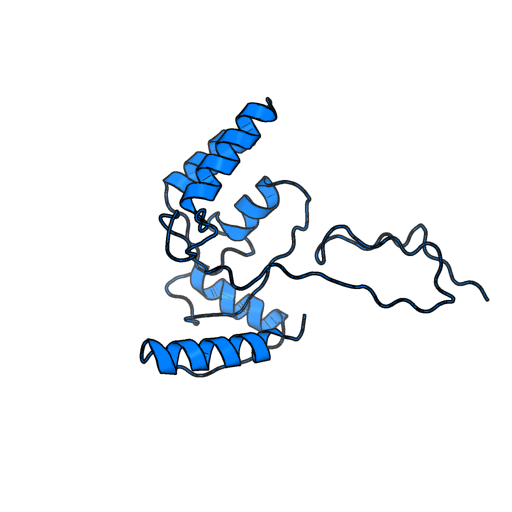? -4.959 8.106 -5.914 1.00 85.19 74 THR A N 1
ATOM 528 C CA . THR A 1 74 ? -5.754 7.060 -6.591 1.00 85.19 74 THR A CA 1
ATOM 529 C C . THR A 1 74 ? -5.940 5.780 -5.767 1.00 85.19 74 THR A C 1
ATOM 531 O O . THR A 1 74 ? -6.839 4.992 -6.081 1.00 85.19 74 THR A O 1
ATOM 534 N N . ARG A 1 75 ? -5.123 5.594 -4.723 1.00 86.88 75 ARG A N 1
ATOM 535 C C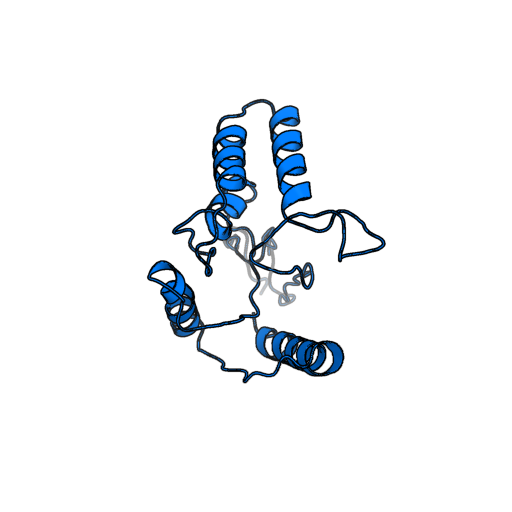A . ARG A 1 75 ? -5.093 4.440 -3.815 1.00 86.88 75 ARG A CA 1
ATOM 536 C C . ARG A 1 75 ? -5.284 4.814 -2.347 1.00 86.88 75 ARG A C 1
ATOM 538 O O . ARG A 1 75 ? -5.453 3.917 -1.531 1.00 86.88 75 ARG A O 1
ATOM 545 N N . ASN A 1 76 ? -5.337 6.107 -2.033 1.00 90.31 76 ASN A N 1
ATOM 546 C CA . ASN A 1 76 ? -5.837 6.606 -0.762 1.00 90.31 76 ASN A CA 1
ATOM 547 C C . ASN A 1 76 ? -7.364 6.480 -0.742 1.00 90.31 76 ASN A C 1
ATOM 549 O O . ASN A 1 76 ? -8.089 7.401 -1.128 1.00 90.31 76 ASN A O 1
ATOM 553 N N . TYR A 1 77 ? -7.864 5.291 -0.414 1.00 88.31 77 TYR A N 1
ATOM 554 C CA . TYR A 1 77 ? -9.303 5.047 -0.438 1.00 88.31 77 TYR A CA 1
ATOM 555 C C . TYR A 1 77 ? -10.016 5.719 0.727 1.00 88.31 77 TYR A C 1
ATOM 557 O O . TYR A 1 77 ? -11.144 6.144 0.543 1.00 88.31 77 TYR A O 1
ATOM 565 N N . SER A 1 78 ? -9.379 5.844 1.890 1.00 87.19 78 SER A N 1
ATOM 566 C CA . SER A 1 78 ? -9.960 6.471 3.084 1.00 87.19 78 SER A CA 1
ATOM 567 C C . SER A 1 78 ? -9.876 8.001 3.083 1.00 87.19 78 SER A C 1
ATOM 569 O O . SER A 1 78 ? -10.396 8.625 4.003 1.00 87.19 78 SER A O 1
ATOM 571 N N . ASP A 1 79 ? -9.208 8.595 2.085 1.00 87.69 79 ASP A N 1
ATOM 572 C CA . ASP A 1 79 ? -8.871 10.026 2.020 1.00 87.69 79 ASP A CA 1
ATOM 573 C C . ASP A 1 79 ? -8.120 10.524 3.274 1.00 87.69 79 ASP A C 1
ATOM 575 O O . ASP A 1 79 ? -8.208 11.682 3.680 1.00 87.69 79 ASP A O 1
ATOM 579 N N . TRP A 1 80 ? -7.366 9.625 3.914 1.00 90.94 80 TRP A N 1
ATOM 580 C CA . TRP A 1 80 ? -6.573 9.927 5.100 1.00 90.94 80 TRP A CA 1
ATOM 581 C C . TRP A 1 80 ? -5.319 10.698 4.701 1.00 90.94 80 TRP A C 1
ATOM 583 O O . TRP A 1 80 ? -4.536 10.235 3.875 1.00 90.94 80 TRP A O 1
ATOM 593 N N . GLU A 1 81 ? -5.116 11.869 5.296 1.00 93.62 81 GLU A N 1
ATOM 594 C CA . GLU A 1 81 ? -3.903 12.670 5.132 1.00 93.62 81 GLU A CA 1
ATOM 595 C C . GLU A 1 81 ? -3.721 13.576 6.360 1.00 93.62 81 GLU A C 1
ATOM 597 O O . GLU A 1 81 ? -4.210 14.711 6.391 1.00 93.62 81 GLU A O 1
ATOM 602 N N . PRO A 1 82 ? -3.047 13.108 7.418 1.00 94.31 82 PRO A N 1
ATOM 603 C CA . PRO A 1 82 ? -2.726 13.968 8.540 1.00 94.31 82 PRO A CA 1
ATOM 604 C C . PRO A 1 82 ? -1.640 14.977 8.135 1.00 94.31 82 PRO A C 1
ATOM 606 O O . PRO A 1 82 ? -0.790 14.725 7.275 1.00 94.31 82 PRO A O 1
ATOM 609 N N . ALA A 1 83 ? -1.650 16.144 8.783 1.00 96.06 83 ALA A N 1
ATOM 610 C CA . ALA A 1 83 ? -0.814 17.280 8.389 1.00 96.06 83 ALA A CA 1
ATOM 611 C C . ALA A 1 83 ? 0.697 16.973 8.389 1.00 96.06 83 ALA A C 1
ATOM 613 O O . ALA A 1 83 ? 1.432 17.513 7.564 1.00 96.06 83 ALA A O 1
ATOM 614 N N . ASN A 1 84 ? 1.164 16.100 9.287 1.00 95.25 84 ASN A N 1
ATOM 615 C CA . ASN A 1 84 ? 2.565 15.683 9.348 1.00 95.25 84 ASN A CA 1
ATOM 616 C C . ASN A 1 84 ? 2.981 14.843 8.132 1.00 95.25 84 ASN A C 1
ATOM 618 O O . ASN A 1 84 ? 4.087 15.022 7.638 1.00 95.25 84 ASN A O 1
ATOM 622 N N . VAL A 1 85 ? 2.100 13.981 7.615 1.00 96.56 85 VAL A N 1
ATOM 623 C CA . VAL A 1 85 ? 2.384 13.159 6.426 1.00 96.56 85 VAL A CA 1
ATOM 624 C C . VAL A 1 85 ? 2.458 14.033 5.178 1.00 96.56 85 VAL A C 1
ATOM 626 O O . VAL A 1 85 ? 3.395 13.904 4.389 1.00 96.56 85 VAL A O 1
ATOM 629 N N . ARG A 1 86 ? 1.533 14.993 5.036 1.00 96.50 86 ARG A N 1
ATOM 630 C CA . ARG A 1 86 ? 1.607 16.009 3.976 1.00 96.50 86 ARG A CA 1
ATOM 631 C C . ARG A 1 86 ? 2.913 16.798 4.048 1.00 96.50 86 ARG A C 1
ATOM 633 O O . ARG A 1 86 ? 3.575 16.957 3.029 1.00 96.50 86 ARG A O 1
ATOM 640 N N . ALA A 1 87 ? 3.279 17.291 5.231 1.00 97.12 87 ALA A N 1
ATOM 641 C CA . ALA A 1 87 ? 4.502 18.068 5.412 1.00 97.12 87 ALA A CA 1
ATOM 642 C C . ALA A 1 87 ? 5.758 17.255 5.059 1.00 97.12 87 ALA A C 1
ATOM 644 O O . ALA A 1 87 ? 6.591 17.738 4.298 1.00 97.12 87 ALA A O 1
ATOM 645 N N . ALA A 1 88 ? 5.849 16.009 5.536 1.00 96.62 88 ALA A N 1
ATOM 646 C CA . ALA A 1 88 ? 6.963 15.115 5.233 1.00 96.62 88 ALA A CA 1
ATOM 647 C C . ALA A 1 88 ? 7.091 14.835 3.726 1.00 96.62 88 ALA A C 1
ATOM 649 O O . ALA A 1 88 ? 8.195 14.867 3.188 1.00 96.62 88 ALA A O 1
ATOM 650 N N . PHE A 1 89 ? 5.970 14.623 3.023 1.00 96.94 89 PHE A N 1
ATOM 651 C CA . PHE A 1 89 ? 5.974 14.457 1.566 1.00 96.94 89 PHE A CA 1
ATOM 652 C C . PHE A 1 89 ? 6.497 15.703 0.838 1.00 96.94 89 PHE A C 1
ATOM 654 O O . PHE A 1 89 ? 7.320 15.583 -0.070 1.00 96.94 89 PHE A O 1
ATOM 661 N N . GLU A 1 90 ? 6.010 16.889 1.218 1.00 97.19 90 GLU A N 1
ATOM 662 C CA . GLU A 1 90 ? 6.401 18.159 0.595 1.00 97.19 90 GLU A CA 1
ATOM 663 C C . GLU A 1 90 ? 7.878 18.497 0.830 1.00 97.19 90 GLU A C 1
ATOM 665 O O . GLU A 1 90 ? 8.494 19.123 -0.028 1.00 97.19 90 GLU A O 1
ATOM 670 N N . GLU A 1 91 ? 8.448 18.072 1.957 1.00 97.06 91 GLU A N 1
ATOM 671 C CA . GLU A 1 91 ? 9.868 18.242 2.257 1.00 97.06 91 GLU A CA 1
ATOM 672 C C . GLU A 1 91 ? 10.737 17.281 1.434 1.00 97.06 91 GLU A C 1
ATOM 674 O O . GLU A 1 91 ? 11.619 17.721 0.694 1.00 97.06 91 GLU A O 1
ATOM 679 N N . GLN A 1 92 ? 10.461 15.974 1.502 1.00 96.94 92 GLN A N 1
ATOM 680 C CA . GLN A 1 92 ? 11.330 14.969 0.879 1.00 96.94 92 GLN A CA 1
ATOM 681 C C . GLN A 1 92 ? 11.328 15.022 -0.655 1.00 96.94 92 GLN A C 1
ATOM 683 O O . GLN A 1 92 ? 12.318 14.639 -1.276 1.00 96.94 92 GLN A O 1
ATOM 688 N N . LYS A 1 93 ? 10.246 15.506 -1.284 1.00 95.25 93 LYS A N 1
ATO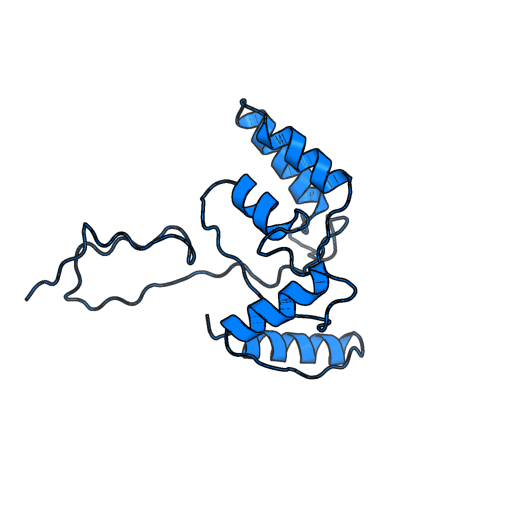M 689 C CA . LYS A 1 93 ? 10.152 15.568 -2.754 1.00 95.25 93 LYS A CA 1
ATOM 690 C C . LYS A 1 93 ? 11.100 16.604 -3.371 1.00 95.25 93 LYS A C 1
ATOM 692 O O . LYS A 1 93 ? 11.470 16.488 -4.535 1.00 95.25 93 LYS A O 1
ATOM 697 N N . GLU A 1 94 ? 11.452 17.645 -2.613 1.00 96.44 94 GLU A N 1
ATOM 698 C CA . GLU A 1 94 ? 12.348 18.713 -3.070 1.00 96.44 94 GLU A CA 1
ATOM 699 C C . GLU A 1 94 ? 13.818 18.398 -2.729 1.00 96.44 94 GLU A C 1
ATOM 701 O O . GLU A 1 94 ? 14.727 18.993 -3.317 1.00 96.44 94 GLU A O 1
ATOM 706 N N . GLU A 1 95 ? 14.071 17.450 -1.817 1.00 97.44 95 GLU A N 1
ATOM 707 C CA . GLU A 1 95 ? 15.416 17.068 -1.380 1.00 97.44 95 GLU A CA 1
ATOM 708 C C . GLU A 1 95 ? 16.210 16.387 -2.507 1.00 97.44 95 GLU A C 1
ATOM 710 O O . GLU A 1 95 ? 15.774 15.419 -3.132 1.00 97.44 95 GLU A O 1
ATOM 715 N N . GLN A 1 96 ? 17.415 16.900 -2.758 1.00 96.56 96 GLN A N 1
ATOM 716 C CA . GLN A 1 96 ? 18.293 16.451 -3.840 1.00 96.56 96 GLN A CA 1
ATOM 717 C C . GLN A 1 96 ? 19.432 15.559 -3.336 1.00 96.56 96 GLN A C 1
ATOM 719 O O . GLN A 1 96 ? 20.008 14.810 -4.128 1.00 96.56 96 GLN A O 1
ATOM 724 N N . ASP A 1 97 ? 19.779 15.629 -2.047 1.00 98.06 97 ASP A N 1
ATOM 725 C CA . ASP A 1 97 ? 20.742 14.730 -1.426 1.00 98.06 97 ASP A CA 1
ATOM 726 C C . ASP A 1 97 ? 20.090 13.371 -1.110 1.00 98.06 97 ASP A C 1
ATOM 728 O O . ASP A 1 97 ? 19.178 13.287 -0.282 1.00 98.06 97 ASP A O 1
ATOM 732 N N . PRO A 1 98 ? 20.564 12.265 -1.715 1.00 96.56 98 PRO A N 1
ATOM 733 C CA . PRO A 1 98 ? 19.932 10.964 -1.524 1.00 96.56 98 PRO A CA 1
ATOM 734 C C . PRO A 1 98 ? 20.002 10.436 -0.087 1.00 96.56 98 PRO A C 1
ATOM 736 O O . PRO A 1 98 ? 19.142 9.648 0.307 1.00 96.56 98 PRO A O 1
ATOM 739 N N . ALA A 1 99 ? 21.023 10.811 0.691 1.00 97.88 99 ALA A N 1
ATOM 740 C CA . ALA A 1 99 ? 21.163 10.335 2.064 1.00 97.88 99 ALA A CA 1
ATOM 741 C C . ALA A 1 99 ? 20.182 11.061 2.991 1.00 97.88 99 ALA A C 1
ATOM 743 O O . ALA A 1 99 ? 19.511 10.404 3.789 1.00 97.88 99 ALA A O 1
ATOM 744 N N . THR A 1 100 ? 20.035 12.376 2.825 1.00 98.12 100 THR A N 1
ATOM 745 C CA . THR A 1 100 ? 19.017 13.169 3.519 1.00 98.12 100 THR A CA 1
ATOM 746 C C . THR A 1 100 ? 17.612 12.712 3.148 1.00 98.12 100 THR A C 1
ATOM 748 O O . THR A 1 100 ? 16.834 12.398 4.048 1.00 98.12 100 THR A O 1
ATOM 751 N N . ARG A 1 101 ? 17.303 12.564 1.848 1.00 97.88 101 ARG A N 1
ATOM 752 C CA . ARG A 1 101 ? 15.975 12.106 1.398 1.00 97.88 101 ARG A CA 1
ATOM 753 C C . ARG A 1 101 ? 15.638 10.737 1.980 1.00 97.88 101 ARG A C 1
ATOM 755 O O . ARG A 1 101 ? 14.525 10.508 2.442 1.00 97.88 101 ARG A O 1
ATOM 762 N N . LYS A 1 102 ? 16.614 9.824 2.011 1.00 97.12 102 LYS A N 1
ATOM 763 C CA . LYS A 1 102 ? 16.437 8.510 2.635 1.00 97.12 102 LYS A CA 1
ATOM 764 C C . LYS A 1 102 ? 16.104 8.628 4.123 1.00 97.12 102 LYS A C 1
ATOM 766 O O . LYS A 1 102 ? 15.208 7.927 4.573 1.00 97.12 102 LYS A O 1
ATOM 771 N N . GLN A 1 103 ? 16.806 9.482 4.867 1.00 97.56 103 GLN A N 1
ATOM 772 C CA . GLN A 1 103 ? 16.531 9.662 6.292 1.00 97.56 103 GLN A CA 1
ATOM 773 C C . GLN A 1 103 ? 15.128 10.236 6.525 1.00 97.56 103 GLN A C 1
ATOM 775 O O . GLN A 1 103 ? 14.388 9.677 7.323 1.00 97.56 103 GLN A O 1
ATOM 780 N N . GLN A 1 104 ? 14.727 11.268 5.776 1.00 97.56 104 GLN A N 1
ATOM 781 C CA . GLN A 1 104 ? 13.375 11.843 5.856 1.00 97.56 104 GLN A CA 1
ATOM 782 C C . GLN A 1 104 ? 12.283 10.797 5.584 1.00 97.56 104 GLN A C 1
ATOM 784 O O . GLN A 1 104 ? 11.269 10.748 6.277 1.00 97.56 104 GLN A O 1
ATOM 789 N N . LEU A 1 105 ? 12.493 9.940 4.580 1.00 96.12 105 LEU A N 1
ATOM 790 C CA . LEU A 1 105 ? 11.576 8.844 4.268 1.00 96.12 105 LEU A CA 1
ATOM 791 C C . LEU A 1 105 ? 11.525 7.793 5.382 1.00 96.12 105 LEU A C 1
ATOM 793 O O . LEU A 1 105 ? 10.437 7.320 5.696 1.00 96.12 105 LEU A O 1
ATOM 797 N N . SER A 1 106 ? 12.664 7.448 5.988 1.00 94.50 106 SER A N 1
ATOM 798 C CA . SER A 1 106 ? 12.711 6.536 7.138 1.00 94.50 106 SER A CA 1
ATOM 799 C C . SER A 1 106 ? 12.010 7.119 8.368 1.00 94.50 106 SER A C 1
ATOM 801 O O . SER A 1 106 ? 11.257 6.411 9.023 1.00 94.50 106 SER A O 1
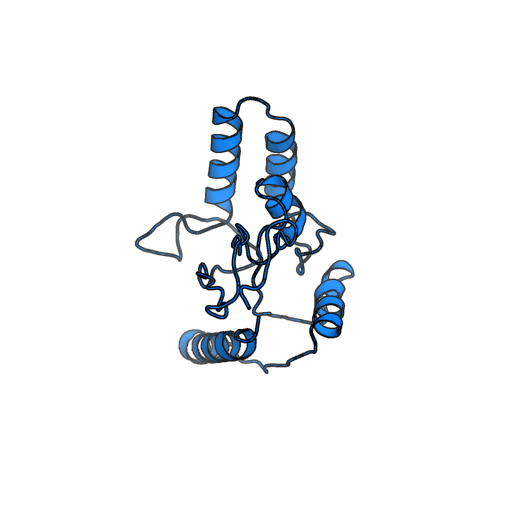ATOM 803 N N . ASP A 1 107 ? 12.158 8.416 8.637 1.00 93.81 107 ASP A N 1
ATOM 804 C CA . ASP A 1 107 ? 11.462 9.070 9.753 1.00 93.81 107 ASP A CA 1
ATOM 805 C C . ASP A 1 107 ? 9.931 9.054 9.554 1.00 93.81 107 ASP A C 1
ATOM 807 O O . ASP A 1 107 ? 9.162 8.924 10.509 1.00 93.81 107 ASP A O 1
ATOM 811 N N . LEU A 1 108 ? 9.466 9.165 8.303 1.00 94.94 108 LEU A N 1
ATOM 812 C CA . LEU A 1 108 ? 8.052 9.001 7.959 1.00 94.94 108 LEU A CA 1
ATOM 813 C C . LEU A 1 108 ? 7.601 7.532 8.062 1.00 94.94 108 LEU A C 1
ATOM 815 O O . LEU A 1 108 ? 6.481 7.266 8.494 1.00 94.94 108 LEU A O 1
ATOM 819 N N . GLU A 1 109 ? 8.452 6.578 7.687 1.00 91.88 109 GLU A N 1
ATOM 820 C CA . GLU A 1 109 ? 8.196 5.141 7.834 1.00 91.88 109 GLU A CA 1
ATOM 821 C C . GLU A 1 109 ? 7.967 4.763 9.307 1.00 91.88 109 GLU A C 1
ATOM 823 O O . GLU A 1 109 ? 6.969 4.105 9.604 1.00 91.88 109 GLU A O 1
ATOM 828 N N . ASP A 1 110 ? 8.788 5.288 10.224 1.00 91.44 110 ASP A N 1
ATOM 829 C CA . ASP A 1 110 ? 8.652 5.104 11.678 1.00 91.44 110 ASP A CA 1
ATOM 830 C C . ASP A 1 110 ? 7.303 5.605 12.227 1.00 91.44 110 ASP A C 1
ATOM 832 O O . ASP A 1 110 ? 6.821 5.140 13.262 1.00 91.44 110 ASP A O 1
ATOM 836 N N . PHE A 1 111 ? 6.662 6.567 11.555 1.00 93.19 111 PHE A N 1
ATOM 837 C CA . PHE A 1 111 ? 5.313 7.013 11.907 1.00 93.19 111 PHE A CA 1
ATOM 838 C C . PHE A 1 111 ? 4.234 6.043 11.401 1.00 93.19 111 PHE A C 1
ATOM 840 O O . PHE A 1 111 ? 3.243 5.820 12.103 1.00 93.19 111 PHE A O 1
ATOM 847 N N . LEU A 1 112 ? 4.422 5.494 10.197 1.00 92.44 112 LEU A N 1
ATOM 848 C CA . LEU A 1 112 ? 3.393 4.806 9.412 1.00 92.44 112 LEU A CA 1
ATOM 849 C C . LEU A 1 112 ? 3.313 3.299 9.652 1.00 92.44 112 LEU A C 1
ATOM 851 O O . LEU A 1 112 ? 2.227 2.729 9.549 1.00 92.44 112 LEU A O 1
ATOM 855 N N . ILE A 1 113 ? 4.432 2.616 9.877 1.00 89.38 113 ILE A N 1
ATOM 856 C CA . ILE A 1 113 ? 4.446 1.150 9.919 1.00 89.38 113 ILE A CA 1
ATOM 857 C C . ILE A 1 113 ? 5.229 0.623 11.119 1.00 89.38 113 ILE A C 1
ATOM 859 O O . ILE A 1 113 ? 6.171 1.277 11.558 1.00 89.38 113 ILE A O 1
ATOM 863 N N . PRO A 1 114 ? 4.860 -0.553 11.663 1.00 87.31 114 PRO A N 1
ATOM 864 C CA . PRO A 1 114 ? 5.559 -1.122 12.808 1.00 87.31 114 PRO A CA 1
ATOM 865 C C . PRO A 1 114 ? 7.062 -1.276 12.554 1.00 87.31 114 PRO A C 1
ATOM 867 O O . PRO A 1 114 ? 7.468 -1.923 11.588 1.00 87.31 114 PRO A O 1
ATOM 870 N N . THR A 1 115 ? 7.878 -0.717 13.448 1.00 84.12 115 THR A N 1
ATOM 871 C CA . THR A 1 115 ? 9.351 -0.790 13.395 1.00 84.12 115 THR A CA 1
ATOM 872 C C . THR A 1 115 ? 9.949 -1.818 14.356 1.00 84.12 115 THR A C 1
ATOM 874 O O . THR A 1 115 ? 11.139 -2.122 14.264 1.00 84.12 115 THR A O 1
ATOM 877 N N . ASP A 1 116 ? 9.146 -2.382 15.264 1.00 84.00 116 ASP A N 1
ATOM 878 C CA . ASP A 1 116 ? 9.577 -3.454 16.164 1.00 84.00 116 ASP A CA 1
ATOM 879 C C . ASP A 1 116 ? 9.396 -4.821 15.469 1.00 84.00 116 ASP A C 1
ATOM 881 O O . ASP A 1 116 ? 8.261 -5.249 15.235 1.00 84.00 116 ASP A O 1
ATOM 885 N N . PRO A 1 117 ? 10.489 -5.528 15.117 1.00 79.56 117 PRO A N 1
ATOM 886 C CA . PRO A 1 117 ? 10.397 -6.811 14.425 1.00 79.56 117 PRO A CA 1
ATOM 887 C C . PRO A 1 117 ? 9.856 -7.942 15.312 1.00 79.56 117 PRO A C 1
ATOM 889 O O . PRO A 1 117 ? 9.416 -8.961 14.776 1.00 79.56 117 PRO A O 1
ATOM 892 N N . ASP A 1 118 ? 9.889 -7.781 16.638 1.00 86.88 118 ASP A N 1
ATOM 893 C CA . ASP A 1 118 ? 9.411 -8.775 17.602 1.00 86.88 118 ASP A CA 1
ATOM 894 C C . ASP A 1 118 ? 7.949 -8.522 18.015 1.00 86.88 118 ASP A C 1
ATOM 896 O O . ASP A 1 118 ? 7.296 -9.416 18.563 1.00 86.88 118 ASP A O 1
ATOM 900 N N . ASP A 1 119 ? 7.411 -7.326 17.742 1.00 83.25 119 ASP A N 1
ATOM 901 C CA . ASP A 1 119 ? 6.048 -6.933 18.100 1.00 83.25 119 ASP A CA 1
ATOM 902 C C . ASP A 1 119 ? 5.438 -5.938 17.096 1.00 83.25 119 ASP A C 1
ATOM 904 O O . ASP A 1 119 ? 5.566 -4.720 17.218 1.00 83.25 119 ASP A O 1
ATOM 908 N N . ILE A 1 120 ? 4.665 -6.463 16.143 1.00 80.31 120 ILE A N 1
ATOM 909 C CA . ILE A 1 120 ? 4.004 -5.674 15.089 1.00 80.31 120 ILE A CA 1
ATOM 910 C C . ILE A 1 120 ? 2.937 -4.690 15.602 1.00 80.31 120 ILE A C 1
ATOM 912 O O . ILE A 1 120 ? 2.369 -3.944 14.809 1.00 80.31 120 ILE A O 1
ATOM 916 N N . SER A 1 121 ? 2.618 -4.694 16.901 1.00 79.06 121 SER A N 1
ATOM 917 C CA . SER A 1 121 ? 1.717 -3.704 17.506 1.00 79.06 121 SER A CA 1
ATOM 918 C C . SER A 1 121 ? 2.438 -2.436 17.980 1.00 79.06 121 SER A C 1
ATOM 920 O O . SER A 1 121 ? 1.787 -1.506 18.457 1.00 79.06 121 SER A O 1
ATOM 922 N N . LYS A 1 122 ? 3.772 -2.385 17.869 1.00 82.69 122 LYS A N 1
ATOM 923 C CA . LYS A 1 122 ? 4.618 -1.295 18.370 1.00 82.69 122 LYS A CA 1
ATOM 924 C C . LYS A 1 122 ? 5.394 -0.598 17.261 1.00 82.69 122 LYS A C 1
ATOM 926 O O . LYS A 1 122 ? 5.527 -1.091 16.147 1.00 82.69 122 LYS A O 1
ATOM 931 N N . GLY A 1 123 ? 5.965 0.552 17.615 1.00 82.50 123 GLY A N 1
ATOM 932 C CA . GLY A 1 123 ? 6.936 1.232 16.765 1.00 82.50 123 GLY A CA 1
ATOM 933 C C . GLY A 1 123 ? 6.317 1.971 15.583 1.00 82.50 123 GLY A C 1
ATOM 934 O O . GLY A 1 123 ? 6.995 2.150 14.584 1.00 82.50 123 GLY A O 1
ATOM 935 N N . PHE A 1 124 ? 5.048 2.366 15.692 1.00 90.94 124 PHE A N 1
ATOM 936 C CA . PHE A 1 124 ? 4.374 3.272 14.765 1.00 90.94 124 PHE A CA 1
ATOM 937 C C . PHE A 1 124 ? 3.354 4.119 15.523 1.00 90.94 124 PHE A C 1
ATOM 939 O O . PHE A 1 124 ? 3.028 3.821 16.677 1.00 90.94 124 PHE A O 1
ATOM 946 N N . THR A 1 125 ? 2.875 5.193 14.899 1.00 92.06 125 THR A N 1
ATOM 947 C CA . THR A 1 125 ? 1.913 6.109 15.525 1.00 92.06 125 THR A CA 1
ATOM 948 C C . THR A 1 125 ? 0.526 5.980 14.918 1.00 92.06 125 THR A C 1
ATOM 950 O O . THR A 1 125 ? -0.437 5.820 15.664 1.00 92.06 125 THR A O 1
ATOM 953 N N . ASP A 1 126 ? 0.407 6.073 13.593 1.00 92.00 126 ASP A N 1
ATOM 954 C CA . ASP A 1 126 ? -0.889 6.020 12.918 1.00 92.00 126 ASP A CA 1
ATOM 955 C C . ASP A 1 126 ? -0.744 5.632 11.444 1.00 92.00 126 ASP A C 1
ATOM 957 O O . ASP A 1 126 ? 0.241 5.972 10.787 1.00 92.00 126 ASP A O 1
ATOM 961 N N . ASN A 1 127 ? -1.758 4.943 10.925 1.00 92.31 127 ASN A N 1
ATOM 962 C CA . ASN A 1 127 ? -1.894 4.592 9.519 1.00 92.31 127 ASN A CA 1
ATOM 963 C C . ASN A 1 127 ? -3.359 4.254 9.203 1.00 92.31 127 ASN A C 1
ATOM 965 O O . ASN A 1 127 ? -4.069 3.688 10.033 1.00 92.31 127 ASN A O 1
ATOM 969 N N . HIS A 1 128 ? -3.816 4.536 7.982 1.00 90.06 128 HIS A N 1
ATOM 970 C CA . HIS A 1 128 ? -5.177 4.195 7.551 1.00 90.06 128 HIS A CA 1
ATOM 971 C C . HIS A 1 128 ? -5.334 2.758 7.040 1.00 90.06 128 HIS A C 1
ATOM 973 O O . HIS A 1 128 ? -6.400 2.386 6.547 1.00 90.06 128 HIS A O 1
ATOM 979 N N . TRP A 1 129 ? -4.279 1.952 7.122 1.00 89.88 129 TRP A N 1
ATOM 980 C CA . TRP A 1 129 ? -4.288 0.540 6.769 1.00 89.88 129 TRP A CA 1
ATOM 981 C C . TRP A 1 129 ? -3.351 -0.250 7.682 1.00 89.88 129 TRP A C 1
ATOM 983 O O . TRP A 1 129 ? -2.479 0.305 8.346 1.00 89.88 129 TRP A O 1
ATOM 993 N N . VAL A 1 130 ? -3.540 -1.570 7.707 1.00 87.06 130 VAL A N 1
ATOM 994 C CA . VAL A 1 130 ? -2.707 -2.503 8.474 1.00 87.06 130 VAL A CA 1
ATOM 995 C C . VAL A 1 130 ? -1.985 -3.432 7.507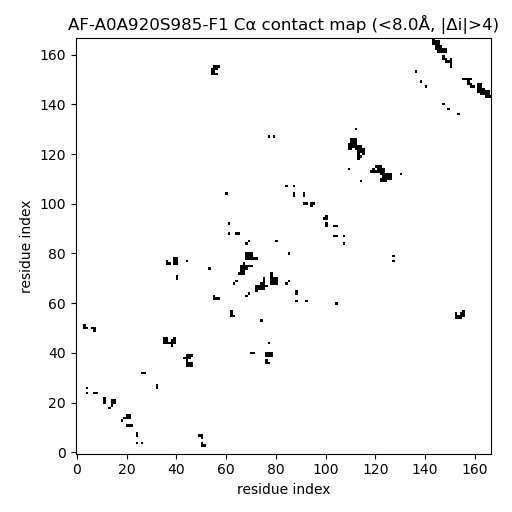 1.00 87.06 130 VAL A C 1
ATOM 997 O O . VAL A 1 130 ? -2.613 -4.073 6.660 1.00 87.06 130 VAL A O 1
ATOM 1000 N N . THR A 1 131 ? -0.660 -3.520 7.629 1.00 86.12 131 THR A N 1
ATOM 1001 C CA . THR A 1 131 ? 0.159 -4.425 6.815 1.00 86.12 131 THR A CA 1
ATOM 1002 C C . THR A 1 131 ? -0.187 -5.877 7.124 1.00 86.12 131 THR A C 1
ATOM 1004 O O . THR A 1 131 ? 0.050 -6.350 8.231 1.00 86.12 131 THR A O 1
ATOM 1007 N N . LEU A 1 132 ? -0.691 -6.614 6.130 1.00 85.94 132 LEU A N 1
ATOM 1008 C CA . LEU A 1 132 ? -0.931 -8.055 6.270 1.00 85.94 132 LEU A CA 1
ATOM 1009 C C . LEU A 1 132 ? 0.295 -8.882 5.868 1.00 85.94 132 LEU A C 1
ATOM 1011 O O . LEU A 1 132 ? 0.693 -9.794 6.586 1.00 85.94 132 LEU A O 1
ATOM 1015 N N . TYR A 1 133 ? 0.885 -8.593 4.706 1.00 85.25 133 TYR A N 1
ATOM 1016 C CA . TYR A 1 133 ? 2.084 -9.269 4.208 1.00 85.25 133 TYR A CA 1
ATOM 1017 C C . TYR A 1 133 ? 2.687 -8.531 3.007 1.00 85.25 133 TYR A C 1
ATOM 1019 O O . TYR A 1 133 ? 1.993 -7.822 2.280 1.00 85.25 133 TYR A O 1
ATOM 1027 N N . TRP A 1 134 ? 3.966 -8.799 2.737 1.00 84.38 134 TRP A N 1
ATOM 1028 C CA . TRP A 1 134 ? 4.623 -8.464 1.473 1.00 84.38 134 TRP A CA 1
ATOM 1029 C C . TRP A 1 134 ? 4.616 -9.683 0.548 1.00 84.38 134 TRP A C 1
ATOM 1031 O O . TRP A 1 134 ? 5.161 -10.740 0.874 1.00 84.38 134 TRP A O 1
ATOM 1041 N N . GLY A 1 135 ? 3.957 -9.561 -0.604 1.00 79.50 135 GLY A N 1
ATOM 1042 C CA . GLY A 1 135 ? 3.802 -10.662 -1.553 1.00 79.50 135 GLY A CA 1
ATOM 1043 C C . GLY A 1 135 ? 5.040 -10.875 -2.425 1.00 79.50 135 GLY A C 1
ATOM 1044 O O . GLY A 1 135 ? 5.577 -9.928 -2.995 1.00 79.50 135 GLY A O 1
ATOM 1045 N N . LYS A 1 136 ? 5.451 -12.135 -2.608 1.00 78.81 136 LYS A N 1
ATOM 1046 C CA . LYS A 1 136 ? 6.344 -12.523 -3.709 1.00 78.81 136 LYS A CA 1
ATOM 1047 C C . LYS A 1 136 ? 5.504 -12.938 -4.909 1.00 78.81 136 LYS A C 1
ATOM 1049 O O . LYS A 1 136 ? 4.691 -13.853 -4.806 1.00 78.81 136 LYS A O 1
ATOM 1054 N N . PHE A 1 137 ? 5.725 -12.287 -6.043 1.00 77.31 137 PHE A N 1
ATOM 1055 C CA . PHE A 1 137 ? 5.089 -12.653 -7.303 1.00 77.31 137 PHE A CA 1
ATOM 1056 C C . PHE A 1 137 ? 5.986 -13.593 -8.103 1.00 77.31 137 PHE A C 1
ATOM 1058 O O . PHE A 1 137 ? 7.210 -13.470 -8.090 1.00 77.31 137 PHE A O 1
ATOM 1065 N N . PHE A 1 138 ? 5.363 -14.527 -8.810 1.00 82.75 138 PHE A N 1
ATOM 1066 C CA . PHE A 1 138 ? 6.026 -15.402 -9.763 1.00 82.75 138 PHE A CA 1
ATOM 1067 C C . PHE A 1 138 ? 5.290 -15.333 -11.096 1.00 82.75 138 PHE A C 1
ATOM 1069 O O . PHE A 1 138 ? 4.062 -15.267 -11.146 1.00 82.75 138 PHE A O 1
ATOM 1076 N N . TRP A 1 139 ? 6.062 -15.355 -12.176 1.00 85.31 139 TRP A N 1
ATOM 1077 C CA . TRP A 1 139 ? 5.545 -15.384 -13.534 1.00 85.31 139 TRP A CA 1
ATOM 1078 C C . TRP A 1 139 ? 5.726 -16.787 -14.087 1.00 85.31 139 TRP A C 1
ATOM 1080 O O . TRP A 1 139 ? 6.845 -17.291 -14.168 1.00 85.31 139 TRP A O 1
ATOM 1090 N N . LEU A 1 140 ? 4.619 -17.427 -14.449 1.00 88.62 140 LEU A N 1
ATOM 1091 C CA . LEU A 1 140 ? 4.652 -18.702 -15.149 1.00 88.62 140 LEU A CA 1
ATOM 1092 C C . LEU A 1 140 ? 4.763 -18.411 -16.644 1.00 88.62 140 LEU A C 1
ATOM 1094 O O . LEU A 1 140 ? 3.903 -17.741 -17.211 1.00 88.62 140 LEU A O 1
ATOM 1098 N N . THR A 1 141 ? 5.832 -18.897 -17.268 1.00 90.56 141 THR A N 1
ATOM 1099 C CA . THR A 1 141 ? 6.082 -18.748 -18.705 1.00 90.56 141 THR A CA 1
ATOM 1100 C C . THR A 1 141 ? 6.215 -20.124 -19.345 1.00 90.56 141 THR A C 1
ATOM 1102 O O . THR A 1 141 ? 6.667 -21.075 -18.708 1.00 90.56 141 THR A O 1
ATOM 1105 N N . HIS A 1 142 ? 5.758 -20.247 -20.590 1.00 94.00 142 HIS A N 1
ATOM 1106 C CA . HIS A 1 142 ? 5.950 -21.467 -21.370 1.00 94.00 142 HIS A CA 1
ATOM 1107 C C . HIS A 1 142 ? 7.428 -21.607 -21.760 1.00 94.00 142 HIS A C 1
ATOM 1109 O O . HIS A 1 142 ? 8.094 -20.598 -21.981 1.00 94.00 142 HIS A O 1
ATOM 1115 N N . GLU A 1 143 ? 7.932 -22.835 -21.893 1.00 93.81 143 GLU A N 1
ATOM 1116 C CA . GLU A 1 143 ? 9.351 -23.097 -22.197 1.00 93.81 143 GLU A CA 1
ATOM 1117 C C . GLU A 1 143 ? 9.825 -22.517 -23.542 1.00 93.81 143 GLU A C 1
ATOM 1119 O O . GLU A 1 143 ? 10.999 -22.170 -23.685 1.00 93.81 143 GLU A O 1
ATOM 1124 N N . ASP A 1 144 ? 8.896 -22.365 -24.489 1.00 96.00 144 ASP A N 1
ATOM 1125 C CA . ASP A 1 144 ? 9.116 -21.755 -25.808 1.00 96.00 144 ASP A CA 1
ATOM 1126 C C . ASP A 1 144 ? 9.207 -20.220 -25.767 1.00 96.00 144 ASP A C 1
ATOM 1128 O O . ASP A 1 144 ? 9.634 -19.602 -26.742 1.00 96.00 144 ASP A O 1
ATOM 1132 N N . ILE A 1 145 ? 8.771 -19.575 -24.678 1.00 94.00 145 ILE A N 1
ATOM 1133 C CA . ILE A 1 145 ? 8.841 -18.117 -24.547 1.00 94.00 145 ILE A CA 1
ATOM 1134 C C . ILE A 1 145 ? 10.266 -17.737 -24.156 1.00 94.00 145 ILE A C 1
ATOM 1136 O O . ILE A 1 145 ? 10.792 -18.160 -23.124 1.00 94.00 145 ILE A O 1
ATOM 1140 N N . ARG A 1 146 ? 10.887 -16.894 -24.974 1.00 93.50 146 ARG A N 1
ATOM 1141 C CA . ARG A 1 146 ? 12.236 -16.380 -24.759 1.00 93.50 146 ARG A CA 1
ATOM 1142 C C . ARG A 1 146 ? 12.234 -14.872 -24.584 1.00 93.50 146 ARG A C 1
ATOM 1144 O O . ARG A 1 146 ? 11.298 -14.186 -24.984 1.00 93.50 146 ARG A O 1
ATOM 1151 N N . GLY A 1 147 ? 13.290 -14.383 -23.935 1.00 92.25 147 GLY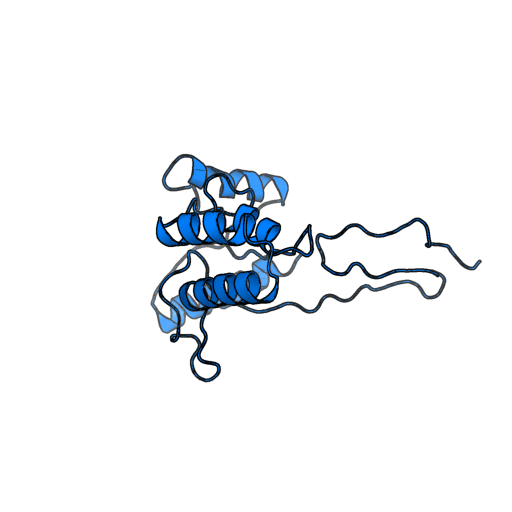 A N 1
ATOM 1152 C CA . GLY A 1 147 ? 13.465 -12.959 -23.650 1.00 92.25 147 GLY A CA 1
ATOM 1153 C C . GLY A 1 147 ? 12.412 -12.376 -22.705 1.00 92.25 147 GLY A C 1
ATOM 1154 O O . GLY A 1 147 ? 12.215 -11.166 -22.661 1.00 92.25 147 GLY A O 1
ATOM 1155 N N . PHE A 1 148 ? 11.733 -13.223 -21.919 1.00 91.56 148 PHE A N 1
ATOM 1156 C CA . PHE A 1 148 ? 10.825 -12.749 -20.883 1.00 91.56 148 PHE A CA 1
ATOM 1157 C C . PHE A 1 148 ? 11.603 -12.028 -19.778 1.00 91.56 148 PHE A C 1
ATOM 1159 O O . PHE A 1 148 ? 12.315 -12.649 -18.986 1.00 91.56 148 PHE A O 1
ATOM 1166 N N . ASN A 1 149 ? 11.408 -10.716 -19.702 1.00 89.50 149 ASN A N 1
ATOM 1167 C CA . ASN A 1 149 ? 11.912 -9.877 -18.627 1.00 89.50 149 ASN A CA 1
ATOM 1168 C C . ASN A 1 149 ? 10.804 -9.672 -17.593 1.00 89.50 149 ASN A C 1
ATOM 1170 O O . ASN A 1 149 ? 9.836 -8.949 -17.837 1.00 89.50 149 ASN A O 1
ATOM 1174 N N . ALA A 1 150 ? 10.948 -10.313 -16.433 1.00 87.50 150 ALA A N 1
ATOM 1175 C CA . ALA A 1 150 ? 10.014 -10.124 -15.333 1.00 87.50 150 ALA A CA 1
ATOM 1176 C C . ALA A 1 150 ? 9.995 -8.641 -14.904 1.00 87.50 150 ALA A C 1
ATOM 1178 O O . ALA A 1 150 ? 11.063 -8.076 -14.648 1.00 87.50 150 ALA A O 1
ATOM 1179 N N . PRO A 1 151 ? 8.816 -7.999 -14.807 1.00 85.94 151 PRO A N 1
ATOM 1180 C CA . PRO A 1 151 ? 8.724 -6.637 -14.301 1.00 85.94 151 PRO A CA 1
ATOM 1181 C C . PRO A 1 151 ? 9.163 -6.574 -12.832 1.00 85.94 151 PRO A C 1
ATOM 1183 O O . PRO A 1 151 ? 8.974 -7.525 -12.069 1.00 85.94 151 PRO A O 1
ATOM 1186 N N . ALA A 1 152 ? 9.729 -5.433 -12.430 1.00 83.19 152 ALA A N 1
ATOM 1187 C CA . ALA A 1 152 ? 10.223 -5.221 -11.068 1.00 83.19 152 ALA A CA 1
ATOM 1188 C C . ALA A 1 152 ? 9.099 -5.226 -10.013 1.00 83.19 152 ALA A C 1
ATOM 1190 O O . ALA A 1 152 ? 9.333 -5.588 -8.863 1.00 83.19 152 ALA A O 1
ATOM 1191 N N . THR A 1 153 ? 7.876 -4.851 -10.402 1.00 82.50 153 THR A N 1
ATOM 1192 C CA . THR A 1 153 ? 6.668 -4.922 -9.567 1.00 82.50 153 THR A CA 1
ATOM 1193 C C . THR A 1 153 ? 5.489 -5.437 -10.393 1.00 82.50 153 THR A C 1
ATOM 1195 O O . THR A 1 153 ? 5.526 -5.424 -11.622 1.00 82.50 153 THR A O 1
ATOM 1198 N N . VAL A 1 154 ? 4.405 -5.848 -9.729 1.00 78.69 154 VAL A N 1
ATOM 1199 C CA . VAL A 1 154 ? 3.178 -6.318 -10.400 1.00 78.69 154 VAL A CA 1
ATOM 1200 C C . VAL A 1 154 ? 2.432 -5.217 -11.170 1.00 78.69 154 VAL A C 1
ATOM 1202 O O . VAL A 1 154 ? 1.655 -5.530 -12.067 1.00 78.69 154 VAL A O 1
ATOM 1205 N N . GLN A 1 155 ? 2.653 -3.941 -10.827 1.00 77.75 155 GLN A N 1
ATOM 1206 C CA . GLN A 1 155 ? 2.032 -2.795 -11.504 1.00 77.75 155 GLN A CA 1
ATOM 1207 C C . GLN A 1 155 ? 2.958 -2.143 -12.546 1.00 77.75 155 GLN A C 1
ATOM 1209 O O . GLN A 1 155 ? 2.555 -1.196 -13.219 1.00 77.75 155 GLN A O 1
ATOM 1214 N N . TYR A 1 156 ? 4.187 -2.643 -12.697 1.00 78.94 156 TYR A N 1
ATOM 1215 C CA . TYR A 1 156 ? 5.113 -2.186 -13.726 1.00 78.94 156 TYR A CA 1
ATOM 1216 C C . TYR A 1 156 ? 4.836 -2.892 -15.059 1.00 78.94 156 TYR A C 1
ATOM 1218 O O . TYR A 1 156 ? 4.476 -4.070 -15.092 1.00 78.94 156 TYR A O 1
ATOM 1226 N N . SER A 1 157 ? 5.014 -2.180 -16.172 1.00 78.00 157 SER A N 1
ATOM 1227 C CA . SER A 1 157 ? 4.727 -2.711 -17.507 1.00 78.00 157 SER A CA 1
ATOM 1228 C C . SER A 1 157 ? 5.630 -3.887 -17.874 1.00 78.00 157 SER A C 1
ATOM 1230 O O . SER A 1 157 ? 6.835 -3.880 -17.606 1.00 78.00 157 SER A O 1
ATOM 1232 N N . PHE A 1 158 ? 5.058 -4.865 -18.577 1.00 83.50 158 PHE A N 1
ATOM 1233 C CA . PHE A 1 158 ? 5.846 -5.879 -19.262 1.00 83.50 158 PHE A CA 1
ATOM 1234 C C . PHE A 1 158 ? 6.557 -5.268 -20.462 1.00 83.50 158 PHE A C 1
ATOM 1236 O O . PHE A 1 158 ? 5.943 -4.614 -21.307 1.00 83.50 158 PHE A O 1
ATOM 1243 N N . LYS A 1 159 ? 7.856 -5.532 -20.540 1.00 83.44 159 LYS A N 1
ATOM 1244 C CA . LYS A 1 159 ? 8.671 -5.208 -21.702 1.00 83.44 159 LYS A CA 1
ATOM 1245 C C . LYS A 1 159 ? 8.508 -6.312 -22.733 1.00 83.44 159 LYS A C 1
ATOM 1247 O O . LYS A 1 159 ? 9.000 -7.420 -22.538 1.00 83.44 159 LYS A O 1
ATOM 1252 N N . HIS A 1 160 ? 7.732 -6.032 -23.774 1.00 87.81 160 HIS A N 1
ATOM 1253 C CA . HIS A 1 160 ? 7.451 -6.977 -24.857 1.00 87.81 160 HIS A CA 1
ATOM 1254 C C . HIS A 1 160 ? 8.436 -6.855 -26.021 1.00 87.81 160 HIS A C 1
ATOM 1256 O O . HIS A 1 160 ? 8.433 -7.703 -26.905 1.00 87.81 160 HIS A O 1
ATOM 1262 N N . GLU A 1 161 ? 9.280 -5.826 -26.024 1.00 90.69 161 GLU A N 1
ATOM 1263 C CA . GLU A 1 161 ? 10.270 -5.570 -27.069 1.00 90.69 161 GLU A CA 1
ATOM 1264 C C . GLU A 1 161 ? 11.299 -6.699 -27.225 1.00 90.69 161 GLU A C 1
ATOM 1266 O O . GLU A 1 161 ? 11.770 -6.938 -28.334 1.00 90.69 161 GLU A O 1
ATOM 1271 N N . ASP A 1 162 ? 11.582 -7.423 -26.142 1.00 89.75 162 ASP A N 1
ATOM 1272 C CA . ASP A 1 162 ? 12.541 -8.528 -26.114 1.00 89.75 162 ASP A CA 1
ATOM 1273 C C . ASP A 1 162 ? 11.863 -9.904 -26.157 1.00 89.75 162 ASP A C 1
ATOM 1275 O O . ASP A 1 162 ? 12.545 -10.917 -26.070 1.00 89.75 162 ASP A O 1
ATOM 1279 N N . LEU A 1 163 ? 10.532 -9.978 -26.253 1.00 93.31 163 LEU A N 1
ATOM 1280 C CA . LEU A 1 163 ? 9.792 -11.240 -26.188 1.00 93.31 163 LEU A CA 1
ATOM 1281 C C . LEU A 1 163 ? 9.704 -11.905 -27.569 1.00 93.31 163 LEU A C 1
ATOM 1283 O O . LEU A 1 163 ? 9.175 -11.325 -28.517 1.00 93.31 163 LEU A O 1
ATOM 1287 N N . TRP A 1 164 ? 10.145 -13.162 -27.670 1.00 93.31 164 TRP A N 1
ATOM 1288 C CA . TRP A 1 164 ? 9.924 -13.995 -28.857 1.00 93.31 164 TRP A CA 1
ATOM 1289 C C . TRP A 1 164 ? 9.544 -15.430 -28.493 1.00 93.31 164 TRP A C 1
ATOM 1291 O O . TRP A 1 164 ? 9.622 -15.853 -27.339 1.00 93.31 164 TRP A O 1
ATOM 1301 N N . LEU A 1 165 ? 9.088 -16.169 -29.501 1.00 95.19 165 LEU A N 1
ATOM 1302 C CA . LEU A 1 165 ? 8.707 -17.569 -29.390 1.00 95.19 165 LEU A CA 1
ATOM 1303 C C . LEU A 1 165 ? 9.698 -18.413 -30.195 1.00 95.19 165 LEU A C 1
ATOM 1305 O O . LEU A 1 165 ? 9.832 -18.193 -31.399 1.00 95.19 165 LEU A O 1
ATOM 1309 N N . ASP A 1 166 ? 10.363 -19.371 -29.553 1.00 87.69 166 ASP A N 1
ATOM 1310 C CA . ASP A 1 166 ? 11.157 -20.384 -30.251 1.00 87.69 166 ASP A CA 1
ATOM 1311 C C . ASP A 1 166 ? 10.201 -21.462 -30.789 1.00 87.69 166 ASP A C 1
ATOM 1313 O O . ASP A 1 166 ? 9.646 -22.251 -30.026 1.00 87.69 166 ASP A O 1
ATOM 1317 N N . ARG A 1 167 ? 9.978 -21.475 -32.105 1.00 73.56 167 ARG A N 1
ATOM 1318 C CA . 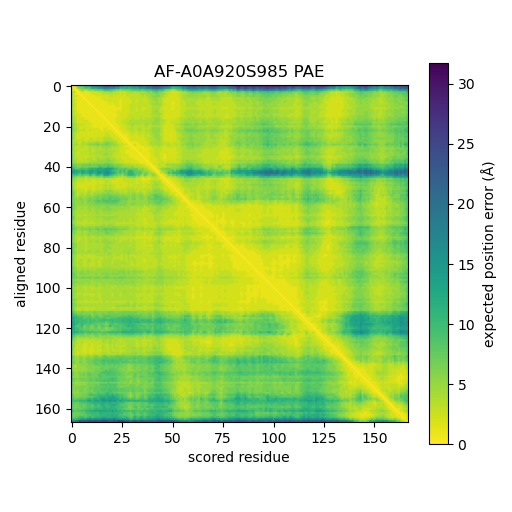ARG A 1 167 ? 9.298 -22.556 -32.833 1.00 73.56 167 ARG A CA 1
ATOM 1319 C C . ARG A 1 167 ? 10.075 -22.934 -34.080 1.00 73.56 167 ARG A C 1
ATOM 1321 O O . ARG A 1 167 ? 10.570 -22.005 -34.756 1.00 73.56 167 ARG A O 1
#

Nearest PDB structures (foldseek):
  8j5u-assembly1_A  TM=7.357E-01  e=2.860E-02  Mycobacterium tuberculosis H37Rv
  7jls-assembly1_A  TM=6.889E-01  e=6.226E-02  Mycobacterium tuberculosis H37Rv
  4xkp-assembly1_A  TM=7.786E-01  e=2.000E-01  Staphylococcus aureus USA300-ISMMS1
  6e4d-assembly1_A  TM=6.909E-01  e=1.116E-01  Mycobacterium tuberculosis
  8wdb-assembly1_A  TM=6.786E-01  e=1.446E-01  Mycobacterium tuberculosis H37Rv

Radius of gyration: 19.03 Å; Cα contacts (8 Å, |Δi|>4): 173; chains: 1; bounding box: 41×42×52 Å

Solvent-accessible surface area (backbone atoms only — not comparable to full-atom values): 10441 Å² total; per-residue (Å²): 142,82,57,46,68,59,54,43,52,53,51,48,51,50,35,32,76,75,70,69,47,80,85,82,92,82,87,65,60,71,69,59,40,54,57,48,44,53,38,17,71,77,53,86,36,88,65,90,82,80,70,80,86,85,56,52,66,48,102,46,70,64,54,50,45,49,26,44,46,31,66,84,16,89,61,19,41,75,40,53,58,56,71,66,60,54,51,52,51,66,52,42,74,72,50,81,52,68,68,60,30,49,50,54,51,49,60,50,42,45,36,48,40,57,66,38,93,91,40,76,92,36,50,46,78,59,60,98,68,79,92,86,78,87,82,86,85,83,85,89,74,60,90,45,59,38,57,79,53,81,47,95,33,90,53,30,74,75,58,62,91,56,50,48,71,71,126

Secondary structure (DSSP, 8-state):
---HHHHHHHHHHHHHHHH----------HHHHHHHHGGGGGSS-S-S--------SSSSHHHHHHHHTSTT-SS-SS----HHHHHHHHHHTT---HHHHHHHHHHHHHHHS---TT-TTSS----SS----PPPP-----TTEES-B--SSTTSPPB-TT-EE--

pLDDT: mean 89.15, std 6.95, range [51.28, 98.12]

Sequence (167 aa):
MGNYPDVCTVIKNQLSDNLGIEGEITTHESAAGYSLYATARSGTGDWELACQGEGMTVLDPDALLGGVYLAGGTRNYSDWEPANVRAAFEEQKEEQDPATRKQQLSDLEDFLIPTDPDDISKGFTDNHWVTLYWGKFFWLTHEDIRGFNAPATVQYSFKHEDLWLDR

Mean predicted aligned error: 5.37 Å

Foldseek 3Di:
DPCFVVVVVVVQVVCCVPPVDHDDDDDDDPVVVLVQLQQLLVPQGPDDDGRDDDKAQDPDVLSVLQQCADQVRSNVSNSHHDPVSVVLSVVLVPDPDPVVSVVSVVVVVQAEFAPDPVDRVDRYNDYPDHDPDDDDDDDDDDPQWPQFDDDPIPNYDTDCVRIDGRD